Protein AF-A0A7X6U1Q6-F1 (afdb_monomer)

Structure (mmCIF, N/CA/C/O backbone):
data_AF-A0A7X6U1Q6-F1
#
_entry.id   AF-A0A7X6U1Q6-F1
#
loop_
_atom_site.group_PDB
_atom_site.id
_atom_site.type_symbol
_atom_site.label_atom_id
_atom_site.label_alt_id
_atom_site.label_comp_id
_atom_site.label_asym_id
_atom_site.label_entity_id
_atom_site.label_seq_id
_atom_site.pdbx_PDB_ins_code
_atom_site.Cartn_x
_atom_site.Cartn_y
_atom_site.Cartn_z
_atom_site.occupancy
_atom_site.B_iso_or_equiv
_atom_site.auth_seq_id
_atom_site.auth_comp_id
_atom_site.auth_asym_id
_atom_site.auth_atom_id
_atom_site.pdbx_PDB_model_num
ATOM 1 N N . ARG A 1 1 ? 43.710 29.398 10.709 1.00 44.16 1 ARG A N 1
ATOM 2 C CA . ARG A 1 1 ? 42.974 29.107 9.450 1.00 44.16 1 ARG A CA 1
ATOM 3 C C . ARG A 1 1 ? 41.974 27.977 9.722 1.00 44.16 1 ARG A C 1
ATOM 5 O O . ARG A 1 1 ? 42.412 26.859 9.947 1.00 44.16 1 ARG A O 1
ATOM 12 N N . LYS A 1 2 ? 40.666 28.266 9.809 1.00 40.44 2 LYS A N 1
ATOM 13 C CA . LYS A 1 2 ? 39.609 27.263 10.069 1.00 40.44 2 LYS A CA 1
ATOM 14 C C . LYS A 1 2 ? 39.157 26.637 8.739 1.00 40.44 2 LYS A C 1
ATOM 16 O O . LYS A 1 2 ? 38.836 27.375 7.811 1.00 40.44 2 LYS A O 1
ATOM 21 N N . LYS A 1 3 ? 39.173 25.303 8.636 1.00 41.91 3 LYS A N 1
ATOM 22 C CA . LYS A 1 3 ? 38.716 24.548 7.457 1.00 41.91 3 LYS A CA 1
ATOM 23 C C . LYS A 1 3 ? 37.179 24.578 7.390 1.00 41.91 3 LYS A C 1
ATOM 25 O O . LYS A 1 3 ? 36.529 24.146 8.338 1.00 41.91 3 LYS A O 1
ATOM 30 N N . LYS A 1 4 ? 36.609 25.101 6.297 1.00 39.69 4 LYS A N 1
ATOM 31 C CA . LYS A 1 4 ? 35.176 24.979 5.964 1.00 39.69 4 LYS A CA 1
ATOM 32 C C . LYS A 1 4 ? 34.891 23.522 5.575 1.00 39.69 4 LYS A C 1
ATOM 34 O O . LYS A 1 4 ? 35.569 22.999 4.695 1.00 39.69 4 LYS A O 1
ATOM 39 N N . LYS A 1 5 ? 33.922 22.878 6.236 1.00 46.56 5 LYS A N 1
ATOM 40 C CA . LYS A 1 5 ? 33.347 21.599 5.786 1.00 46.56 5 LYS A CA 1
ATOM 41 C C . LYS A 1 5 ? 32.513 21.846 4.515 1.00 46.56 5 LYS A C 1
ATOM 43 O O . LYS A 1 5 ? 31.906 22.917 4.425 1.00 46.56 5 LYS A O 1
ATOM 48 N N . PRO A 1 6 ? 32.506 20.923 3.541 1.00 48.81 6 PRO A N 1
ATOM 49 C CA . PRO A 1 6 ? 31.686 21.063 2.348 1.00 48.81 6 PRO A CA 1
ATOM 50 C C . PRO A 1 6 ? 30.206 20.946 2.723 1.00 48.81 6 PRO A C 1
ATOM 52 O O . PRO A 1 6 ? 29.824 20.139 3.566 1.00 48.81 6 PRO A O 1
ATOM 55 N N . ASN A 1 7 ? 29.408 21.823 2.125 1.00 42.31 7 ASN A N 1
ATOM 56 C CA . ASN A 1 7 ? 27.964 21.905 2.268 1.00 42.31 7 ASN A CA 1
ATOM 57 C C . ASN A 1 7 ? 27.354 20.673 1.576 1.00 42.31 7 ASN A C 1
ATOM 59 O O . ASN A 1 7 ? 27.269 20.654 0.349 1.00 42.31 7 ASN A O 1
ATOM 63 N N . GLU A 1 8 ? 27.005 19.627 2.328 1.00 43.75 8 GLU A N 1
ATOM 64 C CA . GLU A 1 8 ? 26.162 18.556 1.791 1.00 43.75 8 GLU A CA 1
ATOM 65 C C . GLU A 1 8 ? 24.799 19.166 1.441 1.00 43.75 8 GLU A C 1
ATOM 67 O O . GLU A 1 8 ? 24.190 19.818 2.296 1.00 43.75 8 GLU A O 1
ATOM 72 N N . PRO A 1 9 ? 24.309 19.013 0.198 1.00 42.72 9 PRO A N 1
ATOM 73 C CA . PRO A 1 9 ? 22.946 19.399 -0.109 1.00 42.72 9 PRO A CA 1
ATOM 74 C C . PRO A 1 9 ? 22.035 18.562 0.786 1.00 42.72 9 PRO A C 1
ATOM 76 O O . PRO A 1 9 ? 22.085 17.332 0.750 1.00 42.72 9 PRO A O 1
ATOM 79 N N . ILE A 1 10 ? 21.226 19.234 1.607 1.00 43.62 10 ILE A N 1
ATOM 80 C CA . ILE A 1 10 ? 20.143 18.608 2.364 1.00 43.62 10 ILE A CA 1
ATOM 81 C C . ILE A 1 10 ? 19.273 17.910 1.317 1.00 43.62 10 ILE A C 1
ATOM 83 O O . ILE A 1 10 ? 18.525 18.572 0.597 1.00 43.62 10 ILE A O 1
ATOM 87 N N . ARG A 1 11 ? 19.434 16.590 1.158 1.00 45.69 11 ARG A N 1
ATOM 88 C CA . ARG A 1 11 ? 18.583 15.793 0.276 1.00 45.69 11 ARG A CA 1
ATOM 89 C C . ARG A 1 11 ? 17.181 15.933 0.848 1.00 45.69 11 ARG A C 1
ATOM 91 O O . ARG A 1 11 ? 16.903 15.402 1.920 1.00 45.69 11 ARG A O 1
ATOM 98 N N . GLN A 1 12 ? 16.332 16.719 0.190 1.00 41.78 12 GLN A N 1
ATOM 99 C CA . GLN A 1 12 ? 14.925 16.766 0.558 1.00 41.78 12 GLN A CA 1
ATOM 100 C C . GLN A 1 12 ? 14.397 15.327 0.496 1.00 41.78 12 GLN A C 1
ATOM 102 O O . GLN A 1 12 ? 14.713 14.621 -0.469 1.00 41.78 12 GLN A O 1
ATOM 107 N N . PRO A 1 13 ? 13.670 14.856 1.523 1.00 53.66 13 PRO A N 1
ATOM 108 C CA . PRO A 1 13 ? 13.135 13.506 1.509 1.00 53.66 13 PRO A CA 1
ATOM 109 C C . PRO A 1 13 ? 12.247 13.354 0.273 1.00 53.66 13 PRO A C 1
ATOM 111 O O . PRO A 1 13 ? 11.334 14.152 0.057 1.00 53.66 13 PRO A O 1
ATOM 114 N N . MET A 1 14 ? 12.552 12.367 -0.573 1.00 61.25 14 MET A N 1
ATOM 115 C CA . MET A 1 14 ? 11.712 12.090 -1.734 1.00 61.25 14 MET A CA 1
ATOM 116 C C . MET A 1 14 ? 10.305 11.700 -1.264 1.00 61.25 14 MET A C 1
ATOM 118 O O . MET A 1 14 ? 10.183 11.017 -0.245 1.00 61.25 14 MET A O 1
ATOM 122 N N . PRO A 1 15 ? 9.249 12.054 -2.014 1.00 85.19 15 PRO A N 1
ATOM 123 C CA . PRO A 1 15 ? 7.911 11.545 -1.746 1.00 85.19 15 PRO A CA 1
ATOM 124 C C . PRO A 1 15 ? 7.905 10.010 -1.708 1.00 85.19 15 PRO A C 1
ATOM 126 O O . PRO A 1 15 ? 8.520 9.372 -2.565 1.00 85.19 15 PRO A O 1
ATOM 129 N N . LEU A 1 16 ? 7.181 9.416 -0.756 1.00 89.25 16 LEU A N 1
ATOM 130 C CA . LEU A 1 16 ? 7.155 7.963 -0.535 1.00 89.25 16 LEU A CA 1
ATOM 131 C C . LEU A 1 16 ? 6.806 7.173 -1.806 1.00 89.25 16 LEU A C 1
ATOM 133 O O . LEU A 1 16 ? 7.479 6.199 -2.129 1.00 89.25 16 LEU A O 1
ATOM 137 N N . ALA A 1 17 ? 5.823 7.637 -2.583 1.00 90.81 17 ALA A N 1
ATOM 138 C CA . ALA A 1 17 ? 5.457 7.019 -3.858 1.00 90.81 17 ALA A CA 1
ATOM 139 C C . ALA A 1 17 ? 6.648 6.943 -4.832 1.00 90.81 17 ALA A C 1
ATOM 141 O O . ALA A 1 17 ? 6.862 5.923 -5.484 1.00 90.81 17 ALA A O 1
ATOM 142 N N . ARG A 1 18 ? 7.479 7.995 -4.890 1.00 89.19 18 ARG A N 1
ATOM 143 C CA . ARG A 1 18 ? 8.696 8.002 -5.711 1.00 89.19 18 ARG A CA 1
ATOM 144 C C . ARG A 1 18 ? 9.731 7.018 -5.176 1.00 89.19 18 ARG A C 1
ATOM 146 O O . ARG A 1 18 ? 10.354 6.334 -5.977 1.00 89.19 18 ARG A O 1
ATOM 153 N N . GLN A 1 19 ? 9.892 6.919 -3.856 1.00 89.19 19 GLN A N 1
ATOM 154 C CA . GLN A 1 19 ? 10.797 5.940 -3.243 1.00 89.19 19 GLN A CA 1
ATOM 155 C C . GLN A 1 19 ? 10.380 4.505 -3.582 1.00 89.19 19 GLN A C 1
ATOM 157 O O . GLN A 1 19 ? 11.225 3.715 -3.992 1.00 89.19 19 GLN A O 1
ATOM 162 N N . LEU A 1 20 ? 9.084 4.194 -3.488 1.00 93.12 20 LEU A N 1
ATOM 163 C CA . LEU A 1 20 ? 8.539 2.888 -3.858 1.00 93.12 20 LEU A CA 1
ATOM 164 C C . LEU A 1 20 ? 8.751 2.576 -5.341 1.00 93.12 20 LEU A C 1
ATOM 166 O O . LEU A 1 20 ? 9.236 1.502 -5.679 1.00 93.12 20 LEU A O 1
ATOM 170 N N . LEU A 1 21 ? 8.454 3.523 -6.232 1.00 92.12 21 LEU A N 1
ATOM 171 C CA . LEU A 1 21 ? 8.697 3.358 -7.667 1.00 92.12 21 LEU A CA 1
ATOM 172 C C . LEU A 1 21 ? 10.179 3.120 -7.974 1.00 92.12 21 LEU A C 1
ATOM 174 O O . LEU A 1 21 ? 10.511 2.241 -8.766 1.00 92.12 21 LEU A O 1
ATOM 178 N N . SER A 1 22 ? 11.076 3.870 -7.331 1.00 89.44 22 SER A N 1
ATOM 179 C CA . SER A 1 22 ? 12.518 3.656 -7.448 1.00 89.44 22 SER A CA 1
ATOM 180 C C . SER A 1 22 ? 12.922 2.276 -6.934 1.00 89.44 22 SER A C 1
ATOM 182 O O . SER A 1 22 ? 13.689 1.594 -7.607 1.00 89.44 22 SER A O 1
ATOM 184 N N . LEU A 1 23 ? 12.396 1.832 -5.791 1.00 90.44 23 LEU A N 1
ATOM 185 C CA . LEU A 1 23 ? 12.665 0.500 -5.249 1.00 90.44 23 LEU A CA 1
ATOM 186 C C . LEU A 1 23 ? 12.251 -0.590 -6.247 1.00 90.44 23 LEU A C 1
ATOM 188 O O . LEU A 1 23 ? 13.066 -1.441 -6.594 1.00 90.44 23 LEU A O 1
ATOM 192 N N . LEU A 1 24 ? 11.023 -0.530 -6.763 1.00 91.06 24 LEU A N 1
ATOM 193 C CA . LEU A 1 24 ? 10.493 -1.532 -7.690 1.00 91.06 24 LEU A CA 1
ATOM 194 C C . LEU A 1 24 ? 11.218 -1.533 -9.043 1.00 91.06 24 LEU A C 1
ATOM 196 O O . LEU A 1 24 ? 11.459 -2.597 -9.610 1.00 91.06 24 LEU A O 1
ATOM 200 N N . ALA A 1 25 ? 11.604 -0.360 -9.551 1.00 88.94 25 ALA A N 1
ATOM 201 C CA . ALA A 1 25 ? 12.358 -0.244 -10.798 1.00 88.94 25 ALA A CA 1
ATOM 202 C C . ALA A 1 25 ? 13.770 -0.851 -10.696 1.00 88.94 25 ALA A C 1
ATOM 204 O O . ALA A 1 25 ? 14.270 -1.400 -11.679 1.00 88.94 25 ALA A O 1
ATOM 205 N N . ASN A 1 26 ? 14.402 -0.755 -9.520 1.00 86.62 26 ASN A N 1
ATOM 206 C CA . ASN A 1 26 ? 15.753 -1.264 -9.260 1.00 86.62 26 ASN A CA 1
ATOM 207 C C . ASN A 1 26 ? 15.783 -2.718 -8.775 1.00 86.62 26 ASN A C 1
ATOM 209 O O . ASN A 1 26 ? 16.791 -3.401 -8.950 1.00 86.62 26 ASN A O 1
ATOM 213 N N . HIS A 1 27 ? 14.691 -3.200 -8.179 1.00 87.75 27 HIS A N 1
ATOM 214 C CA . HIS A 1 27 ? 14.612 -4.529 -7.575 1.00 87.75 27 HIS A CA 1
ATOM 215 C C . HIS A 1 27 ? 13.368 -5.288 -8.060 1.00 87.75 27 HIS A C 1
ATOM 217 O O . HIS A 1 27 ? 12.403 -5.459 -7.312 1.00 87.75 27 HIS A O 1
ATOM 223 N N . PRO A 1 28 ? 13.382 -5.788 -9.305 1.00 86.94 28 PRO A N 1
ATOM 224 C CA . PRO A 1 28 ? 12.227 -6.442 -9.916 1.00 86.94 28 PRO A CA 1
ATOM 225 C C . PRO A 1 28 ? 11.742 -7.700 -9.198 1.00 86.94 28 PRO A C 1
ATOM 227 O O . PRO A 1 28 ? 10.564 -8.031 -9.266 1.00 86.94 28 PRO A O 1
ATOM 230 N N . GLN A 1 29 ? 12.620 -8.379 -8.463 1.00 88.19 29 GLN A N 1
ATOM 231 C CA . GLN A 1 29 ? 12.259 -9.509 -7.609 1.00 88.19 29 GLN A CA 1
ATOM 232 C C . GLN A 1 29 ? 11.212 -9.143 -6.546 1.00 88.19 29 GLN A C 1
ATOM 234 O O . GLN A 1 29 ? 10.455 -10.006 -6.114 1.00 88.19 29 GLN A O 1
ATOM 239 N N . VAL A 1 30 ? 11.131 -7.867 -6.143 1.00 91.62 30 VAL A N 1
ATOM 240 C CA . VAL A 1 30 ? 10.090 -7.394 -5.223 1.00 91.62 30 VAL A CA 1
ATOM 241 C C . VAL A 1 30 ? 8.724 -7.476 -5.900 1.00 91.62 30 VAL A C 1
ATOM 243 O O . VAL A 1 30 ? 7.787 -7.966 -5.276 1.00 91.62 30 VAL A O 1
ATOM 246 N N . LEU A 1 31 ? 8.620 -7.083 -7.179 1.00 89.69 31 LEU A N 1
ATOM 247 C CA . LEU A 1 31 ? 7.368 -7.141 -7.947 1.00 89.69 31 LEU A CA 1
ATOM 248 C C . LEU A 1 31 ? 6.790 -8.557 -7.967 1.00 89.69 31 LEU A C 1
ATOM 250 O O . LEU A 1 31 ? 5.596 -8.725 -7.754 1.00 89.69 31 LEU A O 1
ATOM 254 N N . GLU A 1 32 ? 7.633 -9.577 -8.145 1.00 87.00 32 GLU A N 1
ATOM 255 C CA . GLU A 1 32 ? 7.213 -10.988 -8.204 1.00 87.00 32 GLU A CA 1
ATOM 256 C C . GLU A 1 32 ? 6.531 -11.485 -6.920 1.00 87.00 32 GLU A C 1
ATOM 258 O O . GLU A 1 32 ? 5.838 -12.501 -6.936 1.00 87.00 32 GLU A O 1
ATOM 263 N N . ARG A 1 33 ? 6.723 -10.779 -5.802 1.00 89.44 33 ARG A N 1
ATOM 264 C CA . ARG A 1 33 ? 6.210 -11.158 -4.482 1.00 89.44 33 ARG A CA 1
ATOM 265 C C . ARG A 1 33 ? 5.063 -10.274 -4.009 1.00 89.44 33 ARG A C 1
ATOM 267 O O . ARG A 1 33 ? 4.524 -10.522 -2.928 1.00 89.44 33 ARG A O 1
ATOM 274 N N . ILE A 1 34 ? 4.689 -9.257 -4.788 1.00 93.25 34 ILE A N 1
ATOM 275 C CA . ILE A 1 34 ? 3.568 -8.383 -4.447 1.00 93.25 34 ILE A CA 1
ATOM 276 C C . ILE A 1 34 ? 2.269 -9.174 -4.570 1.00 93.25 34 ILE A C 1
ATOM 278 O O . ILE A 1 34 ? 1.927 -9.687 -5.632 1.00 93.25 34 ILE A O 1
ATOM 282 N N . GLY A 1 35 ? 1.537 -9.252 -3.461 1.00 93.25 35 GLY A N 1
ATOM 283 C CA . GLY A 1 35 ? 0.223 -9.885 -3.400 1.00 93.25 35 GLY A CA 1
ATOM 284 C C . GLY A 1 35 ? -0.926 -8.878 -3.410 1.00 93.25 35 GLY A C 1
ATOM 285 O O . GLY A 1 35 ? -0.746 -7.696 -3.109 1.00 93.25 35 GLY A O 1
ATOM 286 N N . GLU A 1 36 ? -2.138 -9.379 -3.650 1.00 93.88 36 GLU A N 1
ATOM 287 C CA . GLU A 1 36 ? -3.378 -8.584 -3.703 1.00 93.88 36 GLU A CA 1
ATOM 288 C C . GLU A 1 36 ? -3.585 -7.683 -2.483 1.00 93.88 36 GLU A C 1
ATOM 290 O O . GLU A 1 36 ? -3.956 -6.521 -2.617 1.00 93.88 36 GLU A O 1
ATOM 295 N N . ARG A 1 37 ? -3.269 -8.179 -1.283 1.00 94.69 37 ARG A N 1
ATOM 296 C CA . ARG A 1 37 ? -3.408 -7.392 -0.053 1.00 94.69 37 ARG A CA 1
ATOM 297 C C . ARG A 1 37 ? -2.542 -6.131 -0.058 1.00 94.69 37 ARG A C 1
ATOM 299 O O . ARG A 1 37 ? -2.970 -5.089 0.422 1.00 94.69 37 ARG A O 1
ATOM 306 N N . GLN A 1 38 ? -1.315 -6.226 -0.566 1.00 96.38 38 GLN A N 1
ATOM 307 C CA . GLN A 1 38 ? -0.410 -5.076 -0.619 1.00 96.38 38 GLN A CA 1
ATOM 308 C C . GLN A 1 38 ? -0.910 -4.053 -1.644 1.00 96.38 38 GLN A C 1
ATOM 310 O O . GLN A 1 38 ? -0.879 -2.855 -1.379 1.00 96.38 3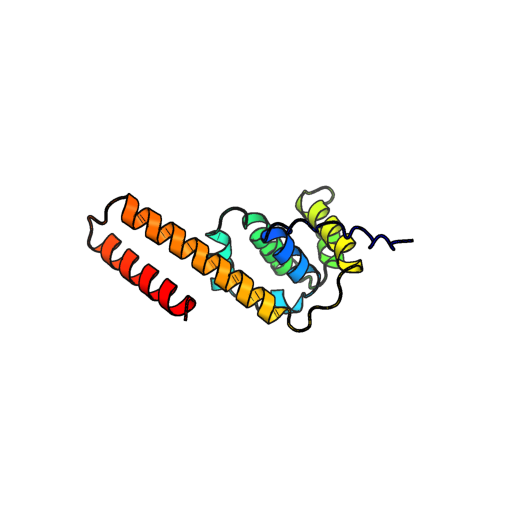8 GLN A O 1
ATOM 315 N N . LEU A 1 39 ? -1.450 -4.524 -2.774 1.00 96.06 39 LEU A N 1
ATOM 316 C CA . LEU A 1 39 ? -2.110 -3.665 -3.758 1.00 96.06 39 LEU A CA 1
ATOM 317 C C . LEU A 1 39 ? -3.346 -2.970 -3.183 1.00 96.06 39 LEU A C 1
ATOM 319 O O . LEU A 1 39 ? -3.548 -1.788 -3.436 1.00 96.06 39 LEU A O 1
ATOM 323 N N . GLU A 1 40 ? -4.157 -3.670 -2.393 1.00 96.31 40 GLU A N 1
ATOM 324 C CA . GLU A 1 40 ? -5.317 -3.082 -1.723 1.00 96.31 40 GLU A CA 1
ATOM 325 C C . GLU A 1 40 ? -4.912 -1.975 -0.739 1.00 96.31 40 GLU A C 1
ATOM 327 O O . GLU A 1 40 ? -5.492 -0.891 -0.777 1.00 96.31 40 GLU A O 1
ATOM 332 N N . ILE A 1 41 ? -3.872 -2.204 0.071 1.00 97.50 41 ILE A N 1
ATOM 333 C CA . ILE A 1 41 ? -3.316 -1.189 0.982 1.00 97.50 41 ILE A CA 1
ATOM 334 C C . ILE A 1 41 ? -2.884 0.062 0.205 1.00 97.50 41 ILE A C 1
ATOM 336 O O . ILE A 1 41 ? -3.207 1.180 0.605 1.00 97.50 41 ILE A O 1
ATOM 340 N N . LEU A 1 42 ? -2.192 -0.112 -0.925 1.00 97.06 42 LEU A N 1
ATOM 341 C CA . LEU A 1 42 ? -1.769 1.007 -1.768 1.00 97.06 42 LEU A CA 1
ATOM 342 C C . LEU A 1 42 ? -2.965 1.758 -2.364 1.00 97.06 42 LEU A C 1
ATOM 344 O O . LEU A 1 42 ? -2.992 2.979 -2.294 1.00 97.06 42 LEU A O 1
ATOM 348 N N . ARG A 1 43 ? -3.978 1.057 -2.889 1.00 96.19 43 ARG A N 1
ATOM 349 C CA . ARG A 1 43 ? -5.185 1.682 -3.473 1.00 96.19 43 ARG A CA 1
ATOM 350 C C . ARG A 1 43 ? -5.973 2.531 -2.473 1.00 96.19 43 ARG A C 1
ATOM 352 O O . ARG A 1 43 ? -6.669 3.453 -2.880 1.00 96.19 43 ARG A O 1
ATOM 359 N N . GLN A 1 44 ? -5.901 2.208 -1.184 1.00 94.94 44 GLN A N 1
ATOM 360 C CA . GLN A 1 44 ? -6.574 2.968 -0.127 1.00 94.94 44 GLN A CA 1
ATOM 361 C C . GLN A 1 44 ? -5.813 4.241 0.274 1.00 94.94 44 GLN A C 1
ATOM 363 O O . GLN A 1 44 ? -6.405 5.129 0.887 1.00 94.94 44 GLN A O 1
ATOM 368 N N . HIS A 1 45 ? -4.521 4.343 -0.055 1.00 94.94 45 HIS A N 1
ATOM 369 C CA . HIS A 1 45 ? -3.682 5.454 0.379 1.00 94.94 45 HIS A CA 1
ATOM 370 C C . HIS A 1 45 ? -3.661 6.599 -0.652 1.00 94.94 45 HIS A C 1
ATOM 372 O O . HIS A 1 45 ? -3.408 6.361 -1.838 1.00 94.94 45 HIS A O 1
ATOM 378 N N . PRO A 1 46 ? -3.810 7.869 -0.226 1.00 89.75 46 PRO A N 1
ATOM 379 C CA . PRO A 1 46 ? -3.690 9.022 -1.118 1.00 89.75 46 PRO A CA 1
ATOM 380 C C . PRO A 1 46 ? -2.362 9.053 -1.893 1.00 89.75 46 PRO A C 1
ATOM 382 O O . PRO A 1 46 ? -1.297 8.804 -1.333 1.00 89.75 46 PRO A O 1
ATOM 385 N N . HIS A 1 47 ? -2.385 9.429 -3.171 1.00 88.25 47 HIS A N 1
ATOM 386 C CA . HIS A 1 47 ? -1.178 9.587 -4.004 1.00 88.25 47 HIS A CA 1
ATOM 387 C C . HIS A 1 47 ? -0.404 8.293 -4.334 1.00 88.25 47 HIS A C 1
ATOM 389 O O . HIS A 1 47 ? 0.712 8.377 -4.852 1.00 88.25 47 HIS A O 1
ATOM 395 N N . MET A 1 48 ? -0.967 7.108 -4.074 1.00 94.62 48 MET A N 1
ATOM 396 C CA . MET A 1 48 ? -0.354 5.823 -4.449 1.00 94.62 48 MET A CA 1
ATOM 397 C C . MET A 1 48 ? -0.859 5.263 -5.783 1.00 94.62 48 MET A C 1
ATOM 399 O O . MET A 1 48 ? -0.340 4.245 -6.241 1.00 94.62 48 MET A O 1
ATOM 403 N N . ASP A 1 49 ? -1.794 5.947 -6.451 1.00 91.44 49 ASP A N 1
ATOM 404 C CA . ASP A 1 49 ? -2.377 5.521 -7.732 1.00 91.44 49 ASP A CA 1
ATOM 405 C C . ASP A 1 49 ? -1.305 5.186 -8.773 1.00 91.44 49 ASP A C 1
ATOM 407 O O . ASP A 1 49 ? -1.351 4.136 -9.405 1.00 91.44 49 ASP A O 1
ATOM 411 N N . ILE A 1 50 ? -0.273 6.029 -8.873 1.00 90.81 50 ILE A N 1
ATOM 412 C CA . ILE A 1 50 ? 0.828 5.844 -9.822 1.00 90.81 50 ILE A CA 1
ATOM 413 C C . ILE A 1 50 ? 1.695 4.613 -9.509 1.00 90.81 50 ILE A C 1
ATOM 415 O O . ILE A 1 50 ? 2.254 3.994 -10.412 1.00 90.81 50 ILE A O 1
ATOM 419 N N . VAL A 1 51 ? 1.811 4.234 -8.232 1.00 94.12 51 VAL A N 1
ATOM 420 C CA . VAL A 1 51 ? 2.534 3.022 -7.813 1.00 94.12 51 VAL A CA 1
ATOM 421 C C . VAL A 1 51 ? 1.725 1.789 -8.205 1.00 94.12 51 VAL A C 1
ATOM 423 O O . VAL A 1 51 ? 2.276 0.835 -8.748 1.00 94.12 51 VAL A O 1
ATOM 426 N N . VAL A 1 52 ? 0.409 1.828 -7.979 1.00 94.50 52 VAL A N 1
ATOM 427 C CA . VAL A 1 52 ? -0.514 0.754 -8.371 1.00 94.50 52 VAL A CA 1
ATOM 428 C C . VAL A 1 52 ? -0.547 0.594 -9.891 1.00 94.50 52 VAL A C 1
ATOM 430 O O . VAL A 1 52 ? -0.454 -0.531 -10.379 1.00 94.50 52 VAL A O 1
ATOM 433 N N . GLU A 1 53 ? -0.624 1.698 -10.637 1.00 91.88 53 GLU A N 1
ATOM 434 C CA . GLU A 1 53 ? -0.581 1.715 -12.103 1.00 91.88 53 GLU A CA 1
ATOM 435 C C . GLU A 1 53 ? 0.720 1.099 -12.625 1.00 91.88 53 GLU A C 1
ATOM 437 O O . GLU A 1 53 ? 0.686 0.219 -13.485 1.00 91.88 53 GLU A O 1
ATOM 442 N N . PHE A 1 54 ? 1.865 1.489 -12.055 1.00 92.56 54 PHE A N 1
ATOM 443 C CA . PHE A 1 54 ? 3.160 0.910 -12.402 1.00 92.56 54 PHE A CA 1
ATOM 444 C C . PHE A 1 54 ? 3.198 -0.609 -12.172 1.00 92.56 54 PHE A C 1
ATOM 446 O O . PHE A 1 54 ? 3.637 -1.345 -13.056 1.00 92.56 54 PHE A O 1
ATOM 453 N N . ILE A 1 55 ? 2.728 -1.096 -11.016 1.00 93.25 55 ILE A N 1
ATOM 454 C CA . ILE A 1 55 ? 2.727 -2.536 -10.708 1.00 93.25 55 ILE A CA 1
ATOM 455 C C . ILE A 1 55 ? 1.806 -3.290 -11.671 1.00 93.25 55 ILE A C 1
ATOM 457 O O . ILE A 1 55 ? 2.201 -4.316 -12.225 1.00 93.25 55 ILE A O 1
ATOM 461 N N . ALA A 1 56 ? 0.601 -2.767 -11.915 1.00 92.25 56 ALA A N 1
ATOM 462 C CA . ALA A 1 56 ? -0.349 -3.360 -12.850 1.00 92.25 56 ALA A CA 1
ATOM 463 C C . ALA A 1 56 ? 0.230 -3.434 -14.271 1.00 92.25 56 ALA A C 1
ATOM 465 O O . ALA A 1 56 ? 0.131 -4.471 -14.928 1.00 92.25 56 ALA A O 1
ATOM 466 N N . PHE A 1 57 ? 0.890 -2.365 -14.721 1.00 92.25 57 PHE A N 1
ATOM 467 C CA . PHE A 1 57 ? 1.574 -2.330 -16.008 1.00 92.25 57 PHE A CA 1
ATOM 468 C C . PHE A 1 57 ? 2.706 -3.363 -16.079 1.00 92.25 57 PHE A C 1
ATOM 470 O O . PHE A 1 57 ? 2.807 -4.098 -17.065 1.00 92.25 57 PHE A O 1
ATOM 477 N N . ALA A 1 58 ? 3.528 -3.471 -15.032 1.00 91.31 58 ALA A N 1
ATOM 478 C CA . ALA A 1 58 ? 4.614 -4.443 -14.983 1.00 91.31 58 ALA A CA 1
ATOM 479 C C . ALA A 1 58 ? 4.106 -5.892 -15.042 1.00 91.31 58 ALA A C 1
ATOM 481 O O . ALA A 1 58 ? 4.650 -6.708 -15.789 1.00 91.31 58 ALA A O 1
ATOM 482 N N . PHE A 1 59 ? 3.022 -6.199 -14.326 1.00 90.69 59 PHE A N 1
ATOM 483 C CA . PHE A 1 59 ? 2.382 -7.513 -14.361 1.00 90.69 59 PHE A CA 1
ATOM 484 C C . PHE A 1 59 ? 1.766 -7.840 -15.717 1.00 90.69 59 PHE A C 1
ATOM 486 O O . PHE A 1 59 ? 2.007 -8.926 -16.240 1.00 90.69 59 PHE A O 1
ATOM 493 N N . ALA A 1 60 ? 1.029 -6.902 -16.317 1.00 90.44 60 ALA A N 1
ATOM 494 C CA . ALA A 1 60 ? 0.388 -7.108 -17.614 1.00 90.44 60 ALA A CA 1
ATOM 495 C C . ALA A 1 60 ? 1.398 -7.408 -18.731 1.00 90.44 60 ALA A C 1
ATOM 497 O O . ALA A 1 60 ? 1.105 -8.172 -19.648 1.00 90.44 60 ALA A O 1
ATOM 498 N N . ASN A 1 61 ? 2.596 -6.829 -18.642 1.00 87.00 61 ASN A N 1
ATOM 499 C CA . ASN A 1 61 ? 3.619 -6.966 -19.671 1.00 87.00 61 ASN A CA 1
ATOM 500 C C . ASN A 1 61 ? 4.676 -8.042 -19.371 1.00 87.00 61 ASN A C 1
ATOM 502 O O . ASN A 1 61 ? 5.562 -8.275 -20.198 1.00 87.00 61 ASN A O 1
ATOM 506 N N . GLY A 1 62 ? 4.631 -8.671 -18.190 1.00 81.06 62 GLY A N 1
ATOM 507 C CA . GLY A 1 62 ? 5.599 -9.686 -17.754 1.00 81.06 62 GLY A CA 1
ATOM 508 C C . GLY A 1 62 ? 7.054 -9.198 -17.691 1.00 81.06 62 GLY A C 1
ATOM 509 O O . GLY A 1 62 ? 7.976 -10.005 -17.545 1.00 81.06 62 GLY A O 1
ATOM 510 N N . ALA A 1 63 ? 7.279 -7.891 -17.829 1.00 73.94 63 ALA A N 1
ATOM 511 C CA . ALA A 1 63 ? 8.598 -7.296 -17.909 1.00 73.94 63 ALA A CA 1
ATOM 512 C C . ALA A 1 63 ? 9.164 -7.070 -16.510 1.00 73.94 63 ALA A C 1
ATOM 514 O O . ALA A 1 63 ? 8.620 -6.334 -15.690 1.00 73.94 63 ALA A O 1
ATOM 515 N N . ARG A 1 64 ? 10.316 -7.694 -16.270 1.00 72.31 64 ARG A N 1
ATOM 516 C CA . ARG A 1 64 ? 11.033 -7.658 -14.993 1.00 72.31 64 ARG A CA 1
ATOM 517 C C . ARG A 1 64 ? 12.148 -6.624 -14.985 1.00 72.31 64 ARG A C 1
ATOM 519 O O . ARG A 1 64 ? 12.982 -6.658 -14.108 1.00 72.31 64 ARG A O 1
ATOM 526 N N . HIS A 1 65 ? 12.245 -5.737 -15.968 1.00 84.19 65 HIS A N 1
ATOM 527 C CA . HIS A 1 65 ? 13.305 -4.729 -15.991 1.00 84.19 65 HIS A CA 1
ATOM 528 C C . HIS A 1 65 ? 12.764 -3.404 -16.496 1.00 84.19 65 HIS A C 1
ATOM 530 O O . HIS A 1 65 ? 11.980 -3.365 -17.446 1.00 84.19 65 HIS A O 1
ATOM 536 N N . ILE A 1 66 ? 13.245 -2.311 -15.899 1.00 86.88 66 ILE A N 1
ATOM 537 C CA . ILE A 1 66 ? 12.801 -0.957 -16.235 1.00 86.88 66 ILE A CA 1
ATOM 538 C C . ILE A 1 66 ? 12.983 -0.640 -17.726 1.00 86.88 66 ILE A C 1
ATOM 540 O O . ILE A 1 66 ? 12.098 -0.058 -18.340 1.00 86.88 66 ILE A O 1
ATOM 544 N N . GLY A 1 67 ? 14.075 -1.105 -18.345 1.00 87.38 67 GLY A N 1
ATOM 545 C CA . GLY A 1 67 ? 14.317 -0.924 -19.780 1.00 87.38 67 GLY A CA 1
ATOM 546 C C . GLY A 1 67 ? 13.257 -1.588 -20.666 1.00 87.38 67 GLY A C 1
ATOM 547 O O . GLY A 1 67 ? 12.838 -1.001 -21.660 1.00 87.38 67 GLY A O 1
ATOM 548 N N . SER A 1 68 ? 12.782 -2.777 -20.289 1.00 89.31 68 SER A N 1
ATOM 549 C CA . SER A 1 68 ? 11.731 -3.494 -21.023 1.00 89.31 68 SER A CA 1
ATOM 550 C C . SER A 1 68 ? 10.373 -2.811 -20.853 1.00 89.31 68 SER A C 1
ATOM 552 O O . SER A 1 68 ? 9.659 -2.625 -21.835 1.00 89.31 68 SER A O 1
ATOM 554 N N . LEU A 1 69 ? 10.070 -2.339 -19.639 1.00 90.56 69 LEU A N 1
ATOM 555 C CA . LEU A 1 69 ? 8.865 -1.553 -19.362 1.00 90.56 69 LEU A CA 1
ATOM 556 C C . LEU A 1 69 ? 8.837 -0.250 -20.175 1.00 90.56 69 LEU A C 1
ATOM 558 O O . LEU A 1 69 ? 7.796 0.104 -20.718 1.00 90.56 69 LEU A O 1
ATOM 562 N N . ILE A 1 70 ? 9.976 0.440 -20.322 1.00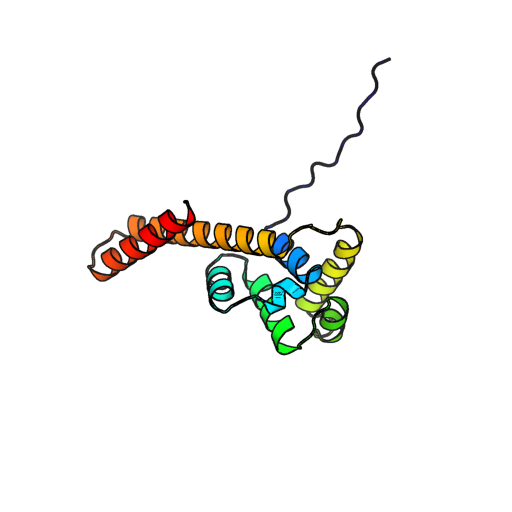 91.56 70 ILE A N 1
ATOM 563 C CA . ILE A 1 70 ? 10.082 1.656 -21.151 1.00 91.56 70 ILE A CA 1
ATOM 564 C C . ILE A 1 70 ? 9.729 1.370 -22.618 1.00 91.56 70 ILE A C 1
ATOM 566 O O . ILE A 1 70 ? 9.055 2.185 -23.248 1.00 91.56 70 ILE A O 1
ATOM 570 N N . GLN A 1 71 ? 10.185 0.236 -23.162 1.00 91.00 71 GLN A N 1
ATOM 571 C CA . GLN A 1 71 ? 9.935 -0.143 -24.559 1.00 91.00 71 GLN A CA 1
ATOM 572 C C . GLN A 1 71 ? 8.476 -0.534 -24.820 1.00 91.00 71 GLN A C 1
ATOM 574 O O . GLN A 1 71 ? 7.984 -0.336 -25.926 1.00 91.00 71 GLN A O 1
ATOM 579 N N . GLN A 1 72 ? 7.801 -1.099 -23.819 1.00 91.88 72 GLN A N 1
ATOM 580 C CA . GLN A 1 72 ? 6.408 -1.541 -23.921 1.00 91.88 72 GLN A CA 1
ATOM 581 C C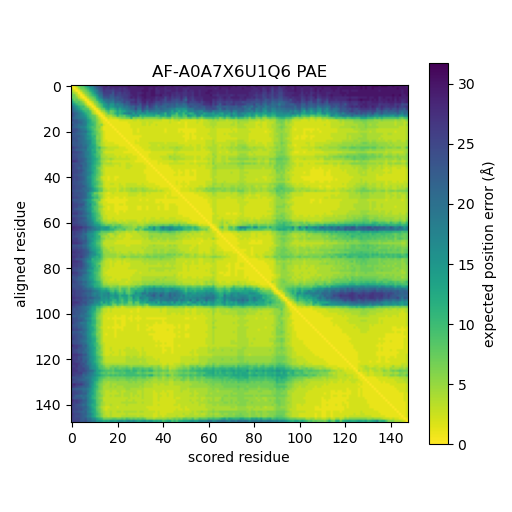 . GLN A 1 72 ? 5.405 -0.423 -23.617 1.00 91.88 72 GLN A C 1
ATOM 583 O O . GLN A 1 72 ? 4.248 -0.509 -24.021 1.00 91.88 72 GLN A O 1
ATOM 588 N N . ALA A 1 73 ? 5.826 0.614 -22.890 1.00 91.12 73 ALA A N 1
ATOM 589 C CA . ALA A 1 73 ? 4.967 1.740 -22.565 1.00 91.12 73 ALA A CA 1
ATOM 590 C C . ALA A 1 73 ? 4.636 2.557 -23.820 1.00 91.12 73 ALA A C 1
ATOM 592 O O . ALA A 1 73 ? 5.485 2.762 -24.692 1.00 91.12 73 ALA A O 1
ATOM 593 N N . GLU A 1 74 ? 3.405 3.067 -23.885 1.00 91.94 74 GLU A N 1
ATOM 594 C CA . GLU A 1 74 ? 2.954 3.911 -24.988 1.00 91.94 74 GLU A CA 1
ATOM 595 C C . GLU A 1 74 ? 3.867 5.134 -25.146 1.00 91.94 74 GLU A C 1
ATOM 597 O O . GLU A 1 74 ? 4.171 5.842 -24.177 1.00 91.94 74 GLU A O 1
ATOM 602 N N . HIS A 1 75 ? 4.300 5.388 -26.382 1.00 91.31 75 HIS A N 1
ATOM 603 C CA . HIS A 1 75 ? 5.244 6.453 -26.681 1.00 91.31 75 HIS A CA 1
ATOM 604 C C . HIS A 1 75 ? 4.670 7.840 -26.359 1.00 91.31 75 HIS A C 1
ATOM 606 O O . HIS A 1 75 ? 3.644 8.244 -26.898 1.00 91.31 75 HIS A O 1
ATOM 612 N N . GLY A 1 76 ? 5.373 8.599 -25.517 1.00 88.69 76 GLY A N 1
ATOM 613 C CA . GLY A 1 76 ? 4.970 9.932 -25.069 1.00 88.69 76 GLY A CA 1
ATOM 614 C C . GLY A 1 76 ? 4.004 9.942 -23.881 1.00 88.69 76 GLY A C 1
ATOM 615 O O . GLY A 1 76 ? 3.722 11.024 -23.365 1.00 88.69 76 GLY A O 1
ATOM 616 N N . SER A 1 77 ? 3.543 8.778 -23.411 1.00 89.62 77 SER A N 1
ATOM 617 C CA . SER A 1 77 ? 2.635 8.685 -22.262 1.00 89.62 77 SER A CA 1
ATOM 618 C C . SER A 1 77 ? 3.288 9.177 -20.957 1.00 89.62 77 SER A C 1
ATOM 620 O O . SER A 1 77 ? 4.512 9.067 -20.792 1.00 89.62 77 SER A O 1
ATOM 622 N N . PRO A 1 78 ? 2.499 9.678 -19.984 1.00 87.94 78 PRO A N 1
ATOM 623 C CA . PRO A 1 78 ? 3.012 10.051 -18.663 1.00 87.94 78 PRO A CA 1
ATOM 624 C C . PRO A 1 78 ? 3.762 8.906 -17.971 1.00 87.94 78 PRO A C 1
ATOM 626 O O . PRO A 1 78 ? 4.825 9.123 -17.385 1.00 87.94 78 PRO A O 1
ATOM 629 N N . LEU A 1 79 ? 3.256 7.674 -18.103 1.00 87.81 79 LEU A N 1
ATOM 630 C CA . LEU A 1 79 ? 3.899 6.478 -17.568 1.00 87.81 79 LEU A CA 1
ATOM 631 C C . LEU A 1 79 ? 5.268 6.240 -18.218 1.00 87.81 79 LEU A C 1
ATOM 633 O O . LEU A 1 79 ? 6.247 6.028 -17.507 1.00 87.81 79 LEU A O 1
ATOM 637 N N . GLN A 1 80 ? 5.389 6.352 -19.546 1.00 90.12 80 GLN A N 1
ATOM 638 C CA . GLN A 1 80 ? 6.687 6.210 -20.212 1.00 90.12 80 GLN A CA 1
ATOM 639 C C . GLN A 1 80 ? 7.698 7.260 -19.723 1.00 90.12 80 GLN A C 1
ATOM 641 O O . GLN A 1 80 ? 8.850 6.926 -19.439 1.00 90.12 80 GLN A O 1
ATOM 646 N N . GLN A 1 81 ? 7.281 8.520 -19.574 1.00 90.94 81 GLN A N 1
ATOM 647 C CA . GLN A 1 81 ? 8.151 9.584 -19.058 1.00 90.94 81 GLN A CA 1
ATOM 648 C C . GLN A 1 81 ? 8.620 9.296 -17.624 1.00 90.94 81 GLN A C 1
ATOM 650 O O . GLN A 1 81 ? 9.798 9.491 -17.300 1.00 90.94 81 GLN A O 1
ATOM 655 N N . LEU A 1 82 ? 7.725 8.779 -16.777 1.00 89.94 82 LEU A N 1
ATOM 656 C CA . LEU A 1 82 ? 8.047 8.342 -15.422 1.00 89.94 82 LEU A CA 1
ATOM 657 C C . LEU A 1 82 ? 9.075 7.202 -15.424 1.00 89.94 82 LEU A C 1
ATOM 659 O O . LEU A 1 82 ? 10.059 7.279 -14.687 1.00 89.94 82 LEU A O 1
ATOM 663 N N . LEU A 1 83 ? 8.878 6.178 -16.258 1.00 90.00 83 LEU A N 1
ATOM 664 C CA . LEU A 1 83 ? 9.787 5.035 -16.382 1.00 90.00 83 LEU A CA 1
ATOM 665 C C . LEU A 1 83 ? 11.183 5.469 -16.854 1.00 90.00 83 LEU A C 1
ATOM 667 O O . LEU A 1 83 ? 12.186 5.051 -16.280 1.00 90.00 83 LEU A O 1
ATOM 671 N N . ILE A 1 84 ? 11.258 6.366 -17.845 1.00 90.88 84 ILE A N 1
ATOM 672 C CA . ILE A 1 84 ? 12.523 6.953 -18.319 1.00 90.88 84 ILE A CA 1
ATOM 673 C C . ILE A 1 84 ? 13.220 7.723 -17.191 1.00 90.88 84 ILE A C 1
ATOM 675 O O . ILE A 1 84 ? 14.435 7.621 -17.029 1.00 90.88 84 ILE A O 1
ATOM 679 N N . SER A 1 85 ? 12.463 8.495 -16.409 1.00 89.88 85 SER A N 1
ATOM 680 C CA . SER A 1 85 ? 12.986 9.213 -15.245 1.00 89.88 85 SER A CA 1
ATOM 681 C C . SER A 1 85 ? 13.545 8.248 -14.189 1.00 89.88 85 SER A C 1
ATOM 683 O O . SER A 1 85 ? 14.668 8.433 -13.728 1.00 89.88 85 SER A O 1
ATOM 685 N N . LEU A 1 86 ? 12.817 7.175 -13.861 1.00 88.12 86 LEU A N 1
ATOM 686 C CA . LEU A 1 86 ? 13.274 6.141 -12.920 1.00 88.12 86 LEU A CA 1
ATOM 687 C C . LEU A 1 86 ? 14.554 5.441 -13.397 1.00 88.12 86 LEU A C 1
ATOM 689 O O . LEU A 1 86 ? 15.462 5.223 -12.600 1.00 88.12 86 LEU A O 1
ATOM 693 N N . GLY A 1 87 ? 14.644 5.130 -14.694 1.00 85.19 87 GLY A N 1
ATOM 694 C CA . GLY A 1 87 ? 15.820 4.491 -15.289 1.00 85.19 87 GLY A CA 1
ATOM 695 C C . GLY A 1 87 ? 17.071 5.379 -15.329 1.00 85.19 87 GLY A C 1
ATOM 696 O O . GLY A 1 87 ? 18.188 4.871 -15.407 1.00 85.19 87 GLY A O 1
ATOM 697 N N . LYS A 1 88 ? 16.922 6.708 -15.261 1.00 83.44 88 LYS A N 1
ATOM 698 C CA . LYS A 1 88 ? 18.066 7.618 -15.089 1.00 83.44 88 LYS A CA 1
ATOM 699 C C . LYS A 1 88 ? 18.573 7.583 -13.648 1.00 83.44 88 LYS A C 1
ATOM 701 O O . LYS A 1 88 ? 19.780 7.473 -13.433 1.00 83.44 88 LYS A O 1
ATOM 706 N N . ASP A 1 89 ? 17.658 7.600 -12.683 1.00 75.25 89 ASP A N 1
ATOM 707 C CA . ASP A 1 89 ? 17.982 7.635 -11.253 1.00 75.25 89 ASP A CA 1
ATOM 708 C C . ASP A 1 89 ? 18.621 6.325 -10.757 1.00 75.25 89 ASP A C 1
ATOM 710 O O . ASP A 1 89 ? 19.519 6.359 -9.913 1.00 75.25 89 ASP A O 1
ATOM 714 N N . SER A 1 90 ? 18.235 5.173 -11.322 1.00 66.19 90 SER A N 1
ATOM 715 C CA . SER A 1 90 ? 18.784 3.848 -10.977 1.00 66.19 90 SER A CA 1
ATOM 716 C C . SER A 1 90 ? 20.303 3.741 -11.114 1.00 66.19 90 SER A C 1
ATOM 718 O O . SER A 1 90 ? 20.942 2.987 -10.390 1.00 66.19 90 SER A O 1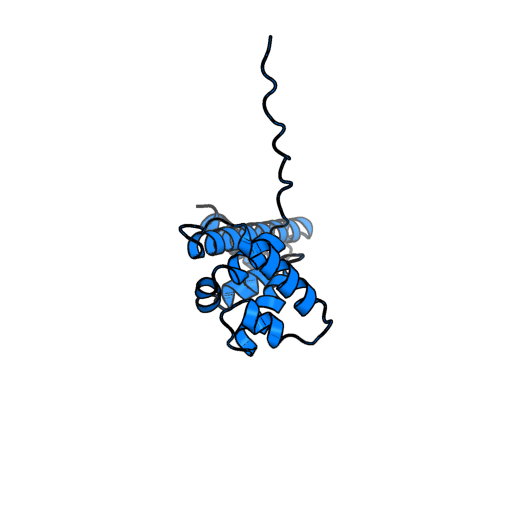
ATOM 720 N N . SER A 1 91 ? 20.909 4.524 -12.011 1.00 58.53 91 SER A N 1
ATOM 721 C CA . SER A 1 91 ? 22.361 4.504 -12.240 1.00 58.53 91 SER A CA 1
ATOM 722 C C . SER A 1 91 ? 23.193 5.059 -11.070 1.00 58.53 91 SER A C 1
ATOM 724 O O . SER A 1 91 ? 24.415 4.923 -11.066 1.00 58.53 91 SER A O 1
ATOM 726 N N . THR A 1 92 ? 22.542 5.676 -10.076 1.00 56.97 92 THR A N 1
ATOM 727 C CA . THR A 1 92 ? 23.191 6.429 -8.988 1.00 56.97 92 THR A CA 1
ATOM 728 C C . THR A 1 92 ? 22.989 5.837 -7.592 1.00 56.97 92 THR A C 1
ATOM 730 O O . THR A 1 92 ? 23.502 6.388 -6.617 1.00 56.97 92 THR A O 1
ATOM 733 N N . ILE A 1 93 ? 22.244 4.735 -7.475 1.00 58.38 93 ILE A N 1
ATOM 734 C CA . ILE A 1 93 ? 21.816 4.177 -6.189 1.00 58.38 93 ILE A CA 1
ATOM 735 C C . ILE A 1 93 ? 22.683 2.960 -5.849 1.00 58.38 93 ILE A C 1
ATOM 737 O O . ILE A 1 93 ? 22.732 1.989 -6.602 1.00 58.38 93 ILE A O 1
ATOM 741 N N . GLU A 1 94 ? 23.374 3.013 -4.707 1.00 56.44 94 GLU A N 1
ATOM 742 C CA . GLU A 1 94 ? 24.026 1.837 -4.121 1.00 56.44 94 GLU A CA 1
ATOM 743 C C . GLU A 1 94 ? 22.980 0.749 -3.850 1.00 56.44 94 GLU A C 1
ATOM 745 O O . GLU A 1 94 ? 21.900 1.034 -3.330 1.00 56.44 94 GLU A O 1
ATOM 750 N N . SER A 1 95 ? 23.293 -0.499 -4.210 1.00 60.62 95 SER A N 1
ATOM 751 C CA . SER A 1 95 ? 22.380 -1.630 -4.032 1.00 60.62 95 SER A CA 1
ATOM 752 C C . SER A 1 95 ? 21.917 -1.725 -2.579 1.00 60.62 95 SER A C 1
ATOM 754 O O . SER A 1 95 ? 22.729 -1.940 -1.678 1.00 60.62 95 SER A O 1
ATOM 756 N N . LEU A 1 96 ? 20.604 -1.631 -2.357 1.00 68.56 96 LEU A N 1
ATOM 757 C CA . LEU A 1 96 ? 20.016 -1.893 -1.049 1.00 68.56 96 LEU A CA 1
ATOM 758 C C . LEU A 1 96 ? 20.268 -3.359 -0.663 1.00 68.56 96 LEU A C 1
ATOM 760 O O . LEU A 1 96 ? 20.048 -4.249 -1.491 1.00 68.56 96 LEU A O 1
ATOM 764 N N . PRO A 1 97 ? 20.707 -3.643 0.576 1.00 72.50 97 PRO A N 1
ATOM 765 C CA . PRO A 1 97 ? 20.998 -5.010 1.000 1.00 72.50 97 PRO A CA 1
ATOM 766 C C . PRO A 1 97 ? 19.728 -5.871 1.121 1.00 72.50 97 PRO A C 1
ATOM 768 O O . PRO A 1 97 ? 19.790 -7.078 0.892 1.00 72.50 97 PRO A O 1
ATOM 771 N N . HIS A 1 98 ? 18.573 -5.267 1.443 1.00 86.69 98 HIS A N 1
ATOM 772 C CA . HIS A 1 98 ? 17.317 -5.979 1.725 1.00 86.69 98 HIS A CA 1
ATOM 773 C C . HIS A 1 98 ? 16.078 -5.304 1.095 1.00 86.69 98 HIS A C 1
ATOM 775 O O . HIS A 1 98 ? 15.200 -4.830 1.813 1.00 86.69 98 HIS A O 1
ATOM 781 N N . PRO A 1 99 ? 15.948 -5.275 -0.244 1.00 90.25 99 PRO A N 1
ATOM 782 C CA . PRO A 1 99 ? 14.868 -4.548 -0.922 1.00 90.25 99 PRO A CA 1
ATOM 783 C C . PRO A 1 99 ? 13.454 -5.060 -0.594 1.00 90.25 99 PRO A C 1
ATOM 785 O O . PRO A 1 99 ? 12.507 -4.280 -0.567 1.00 90.25 99 PRO A O 1
ATOM 788 N N . GLU A 1 100 ? 13.295 -6.355 -0.305 1.00 91.44 100 GLU A N 1
ATOM 789 C CA . GLU A 1 100 ? 12.006 -6.914 0.132 1.00 91.44 100 GLU A CA 1
ATOM 790 C C . GLU A 1 100 ? 11.591 -6.409 1.523 1.00 91.44 100 GLU A C 1
ATOM 792 O O . GLU A 1 100 ? 10.405 -6.191 1.769 1.00 91.44 100 GLU A O 1
ATOM 797 N N . ALA A 1 101 ? 12.560 -6.207 2.423 1.00 92.12 101 ALA A N 1
ATOM 798 C CA . ALA A 1 101 ? 12.301 -5.669 3.755 1.00 92.12 101 ALA A CA 1
ATOM 799 C C . ALA A 1 101 ? 11.882 -4.197 3.664 1.00 92.12 101 ALA A C 1
ATOM 801 O O . ALA A 1 101 ? 10.860 -3.829 4.231 1.00 92.12 101 ALA A O 1
ATOM 802 N N . GLU A 1 102 ? 12.584 -3.400 2.851 1.00 92.62 102 GLU A N 1
ATOM 803 C CA . GLU A 1 102 ? 12.226 -1.998 2.581 1.00 92.62 102 GLU A CA 1
ATOM 804 C C . GLU A 1 102 ? 10.801 -1.866 2.024 1.00 92.62 102 GLU A C 1
ATOM 806 O O . GLU A 1 102 ? 10.026 -1.010 2.455 1.00 92.62 102 GLU A O 1
ATOM 811 N N . TRP A 1 103 ? 10.420 -2.750 1.096 1.00 95.12 103 TRP A N 1
ATOM 812 C CA . TRP A 1 103 ? 9.050 -2.810 0.587 1.00 95.12 103 TRP A CA 1
ATOM 813 C C . TRP A 1 103 ? 8.048 -3.144 1.694 1.00 95.12 103 TRP A C 1
ATOM 815 O O . TRP A 1 103 ? 7.051 -2.444 1.859 1.00 95.12 103 TRP A O 1
ATOM 825 N N . SER A 1 104 ? 8.316 -4.198 2.470 1.00 95.06 104 SER A N 1
ATOM 826 C CA . SER A 1 104 ? 7.449 -4.623 3.572 1.00 95.06 104 SER A CA 1
ATOM 827 C C . SER A 1 104 ? 7.254 -3.514 4.608 1.00 95.06 104 SER A C 1
ATOM 829 O O . SER A 1 104 ? 6.128 -3.279 5.050 1.00 95.06 104 SER A O 1
ATOM 831 N N . ASP A 1 105 ? 8.320 -2.804 4.967 1.00 94.75 105 ASP A N 1
ATOM 832 C CA . ASP A 1 105 ? 8.286 -1.713 5.939 1.00 94.75 105 ASP A CA 1
ATOM 833 C C . ASP A 1 105 ? 7.505 -0.510 5.411 1.00 94.75 105 ASP A C 1
ATOM 835 O O . ASP A 1 105 ? 6.681 0.065 6.129 1.00 94.75 105 ASP A O 1
ATOM 839 N N . ALA A 1 106 ? 7.685 -0.165 4.135 1.00 94.88 106 ALA A N 1
ATOM 840 C CA . ALA A 1 106 ? 6.915 0.896 3.503 1.00 94.88 106 ALA A CA 1
ATOM 841 C C . ALA A 1 106 ? 5.419 0.549 3.420 1.00 94.88 106 ALA A C 1
ATOM 843 O O . ALA A 1 106 ? 4.581 1.393 3.740 1.00 94.88 106 ALA A O 1
ATOM 844 N N . ILE A 1 107 ? 5.067 -0.694 3.075 1.00 97.31 107 ILE A N 1
ATOM 845 C CA . ILE A 1 107 ? 3.672 -1.159 3.081 1.00 97.31 107 ILE A CA 1
ATOM 846 C C . ILE A 1 107 ? 3.089 -1.141 4.495 1.00 97.31 107 ILE A C 1
ATOM 848 O O . ILE A 1 107 ? 1.971 -0.665 4.681 1.00 97.31 107 ILE A O 1
ATOM 852 N N . LYS A 1 108 ? 3.839 -1.603 5.503 1.00 96.69 108 LYS A N 1
ATOM 853 C CA . LYS A 1 108 ? 3.420 -1.554 6.912 1.00 96.69 108 LYS A CA 1
ATOM 854 C C . LYS A 1 108 ? 3.138 -0.117 7.356 1.00 96.69 108 LYS A C 1
ATOM 856 O O . LYS A 1 108 ? 2.132 0.131 8.017 1.00 96.69 108 LYS A O 1
ATOM 861 N N . LYS A 1 109 ? 4.003 0.827 6.977 1.00 95.75 109 LYS A N 1
ATOM 862 C CA . LYS A 1 109 ? 3.827 2.254 7.266 1.00 95.75 109 LYS A CA 1
ATOM 863 C C . LYS A 1 109 ? 2.557 2.815 6.617 1.00 95.75 109 LYS A C 1
ATOM 865 O O . LYS A 1 109 ? 1.760 3.436 7.311 1.00 95.75 109 LYS A O 1
ATOM 870 N N . ILE A 1 110 ? 2.348 2.546 5.330 1.00 96.50 110 ILE A N 1
ATOM 871 C CA . ILE A 1 110 ? 1.152 2.974 4.588 1.00 96.50 110 ILE A CA 1
ATOM 872 C C . ILE A 1 110 ? -0.120 2.380 5.208 1.00 96.50 110 ILE A C 1
ATOM 874 O O . ILE A 1 110 ? -1.109 3.084 5.387 1.00 96.50 110 ILE A O 1
ATOM 878 N N . GLU A 1 111 ? -0.099 1.097 5.584 1.00 97.81 111 GLU A N 1
ATOM 879 C CA . GLU A 1 111 ? -1.244 0.448 6.232 1.00 97.81 111 GLU A CA 1
ATOM 880 C C . GLU A 1 111 ? -1.571 1.116 7.576 1.00 97.81 111 GLU A C 1
ATOM 882 O O . GLU A 1 111 ? -2.735 1.387 7.856 1.00 97.81 111 GLU A O 1
ATOM 887 N N . LEU A 1 112 ? -0.560 1.440 8.390 1.00 98.00 112 LEU A N 1
ATOM 888 C CA . LEU A 1 112 ? -0.757 2.179 9.640 1.00 98.00 112 LEU A CA 1
ATOM 889 C C . LEU A 1 112 ? -1.376 3.565 9.405 1.00 98.00 112 LEU A C 1
ATOM 891 O O . LEU A 1 112 ? -2.292 3.936 10.137 1.00 98.00 112 LEU A O 1
ATOM 895 N N . GLU A 1 113 ? -0.913 4.301 8.393 1.00 96.94 113 GLU A N 1
ATOM 896 C CA . GLU A 1 113 ? -1.436 5.627 8.033 1.00 96.94 113 GLU A CA 1
ATOM 897 C C . GLU A 1 113 ? -2.905 5.550 7.577 1.00 96.94 113 GLU A C 1
ATOM 899 O O . GLU A 1 113 ? -3.742 6.319 8.060 1.00 96.94 113 GLU A O 1
ATOM 904 N N . ASN A 1 114 ? -3.251 4.569 6.737 1.00 97.44 114 ASN A N 1
ATOM 905 C CA . ASN A 1 114 ? -4.631 4.325 6.303 1.00 97.44 114 ASN A CA 1
ATOM 906 C C . ASN 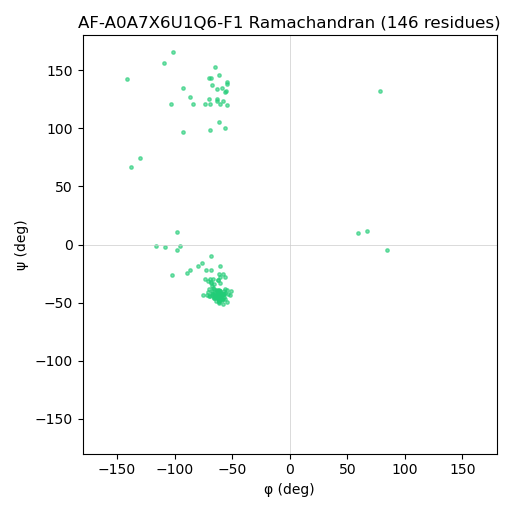A 1 114 ? -5.550 3.986 7.485 1.00 97.44 114 ASN A C 1
ATOM 908 O O . ASN A 1 114 ? -6.627 4.566 7.629 1.00 97.44 114 ASN A O 1
ATOM 912 N N . LEU A 1 115 ? -5.119 3.064 8.353 1.00 97.88 115 LEU A N 1
ATOM 913 C CA . LEU A 1 115 ? -5.889 2.648 9.529 1.00 97.88 115 LEU A CA 1
ATOM 914 C C . LEU A 1 115 ? -6.079 3.809 10.513 1.00 97.88 115 LEU A C 1
ATOM 916 O O . LEU A 1 115 ? -7.158 3.963 11.082 1.00 97.88 115 LEU A O 1
ATOM 920 N N . GLU A 1 116 ? -5.058 4.646 10.710 1.00 97.50 116 GLU A N 1
ATOM 921 C CA . GLU A 1 116 ? -5.160 5.832 11.561 1.00 97.50 116 GLU A CA 1
ATOM 922 C C . GLU A 1 116 ? -6.160 6.851 10.997 1.00 97.50 116 GLU A C 1
ATOM 924 O O . GLU A 1 116 ? -6.984 7.387 11.746 1.00 97.50 116 GLU A O 1
ATOM 929 N N . ALA A 1 117 ? -6.132 7.097 9.685 1.00 97.00 117 ALA A N 1
ATOM 930 C CA . ALA A 1 117 ? -7.095 7.970 9.018 1.00 97.00 117 ALA A CA 1
ATOM 931 C C . ALA A 1 117 ? -8.533 7.433 9.134 1.00 97.00 117 ALA A C 1
ATOM 933 O O . ALA A 1 117 ? -9.465 8.194 9.416 1.00 97.00 117 ALA A O 1
ATOM 934 N N . GLU A 1 118 ? -8.718 6.119 8.992 1.00 96.88 118 GLU A N 1
ATOM 935 C CA . GLU A 1 118 ? -10.021 5.474 9.146 1.00 96.88 118 GLU A CA 1
ATOM 936 C C . GLU A 1 118 ? -10.541 5.568 10.591 1.00 96.88 118 GLU A C 1
ATOM 938 O O . GLU A 1 118 ? -11.690 5.956 10.809 1.00 96.88 118 GLU A O 1
ATOM 943 N N . ILE A 1 119 ? -9.691 5.308 11.592 1.00 97.19 119 ILE A N 1
ATOM 944 C CA . ILE A 1 119 ? -10.030 5.480 13.016 1.00 97.19 119 ILE A CA 1
ATOM 945 C C . ILE A 1 119 ? -10.494 6.911 13.293 1.00 97.19 119 ILE A C 1
ATOM 947 O O . ILE A 1 119 ? -11.520 7.114 13.943 1.00 97.19 119 ILE A O 1
ATOM 951 N N . ARG A 1 120 ? -9.755 7.909 12.793 1.00 97.12 120 ARG A N 1
ATOM 952 C CA . ARG A 1 120 ? -10.107 9.326 12.964 1.00 97.12 120 ARG A CA 1
ATOM 953 C C . ARG A 1 120 ? -11.450 9.655 12.324 1.00 97.12 120 ARG A C 1
ATOM 955 O O . ARG A 1 120 ? -12.235 10.381 12.927 1.00 97.12 120 ARG A O 1
ATOM 962 N N . THR A 1 121 ? -11.720 9.099 11.147 1.00 96.12 121 THR A N 1
ATOM 963 C CA . THR A 1 121 ? -12.988 9.292 10.433 1.00 96.12 121 THR A CA 1
ATOM 964 C C . THR A 1 121 ? -14.159 8.710 11.222 1.00 96.12 121 THR A C 1
ATOM 966 O O . THR A 1 121 ? -15.125 9.424 11.463 1.00 96.12 121 THR A O 1
ATOM 969 N N . LEU A 1 122 ? -14.042 7.467 11.703 1.00 95.69 122 LEU A N 1
ATOM 970 C CA . LEU A 1 122 ? -15.086 6.795 12.490 1.00 95.69 122 LEU A CA 1
ATOM 971 C C . LEU A 1 122 ? -15.372 7.503 13.821 1.00 95.69 122 LEU A C 1
ATOM 973 O O . LEU A 1 122 ? -16.520 7.610 14.240 1.00 95.69 122 LEU A O 1
ATOM 977 N N . ILE A 1 123 ? -14.332 7.994 14.500 1.00 95.62 123 ILE A N 1
ATOM 978 C CA . ILE A 1 123 ? -14.508 8.784 15.725 1.00 95.62 123 ILE A CA 1
ATOM 979 C C . ILE A 1 123 ? -15.171 10.128 15.397 1.00 95.62 123 ILE A C 1
ATOM 981 O O . ILE A 1 123 ? -16.070 10.557 16.115 1.00 95.62 123 ILE A O 1
ATOM 985 N N . GLY A 1 124 ? -14.732 10.787 14.322 1.00 96.06 124 GLY A N 1
ATOM 986 C CA . GLY A 1 124 ? -15.223 12.101 13.913 1.00 96.06 124 GLY A CA 1
ATOM 987 C C . GLY A 1 124 ? -16.672 12.105 13.419 1.00 96.06 124 GLY A C 1
ATOM 988 O O . GLY A 1 124 ? -17.368 13.090 13.644 1.00 96.06 124 GLY A O 1
ATOM 989 N N . SER A 1 125 ? -17.139 11.023 12.787 1.00 93.88 125 SER A N 1
ATOM 990 C CA . SER A 1 125 ? -18.529 10.885 12.331 1.00 93.88 125 SER A CA 1
ATOM 991 C C . SER A 1 125 ? -19.516 10.569 13.455 1.00 93.88 125 SER A C 1
ATOM 993 O O . SER A 1 125 ? -20.716 10.709 13.254 1.00 93.88 125 SER A O 1
ATOM 995 N N . GLY A 1 126 ? -19.021 10.142 14.622 1.00 90.81 126 GLY A N 1
ATOM 996 C CA . GLY A 1 126 ? -19.834 9.472 15.632 1.00 90.81 126 GLY A CA 1
ATOM 997 C C . GLY A 1 126 ? -20.070 8.009 15.246 1.00 90.81 126 GLY A C 1
ATOM 998 O O . GLY A 1 126 ? -20.387 7.693 14.104 1.00 90.81 126 GLY A O 1
ATOM 999 N N . ILE A 1 127 ? -19.864 7.094 16.195 1.00 93.44 127 ILE A N 1
ATOM 1000 C CA . ILE A 1 127 ? -20.140 5.662 16.013 1.00 93.44 127 ILE A CA 1
ATOM 1001 C C . ILE A 1 127 ? -21.561 5.412 16.515 1.00 93.44 127 ILE A C 1
ATOM 1003 O O . ILE A 1 127 ? -21.772 5.254 17.721 1.00 93.44 127 ILE A O 1
ATOM 1007 N N . GLU A 1 128 ? -22.529 5.397 15.606 1.00 92.88 128 GLU A N 1
ATOM 1008 C CA . GLU A 1 128 ? -23.956 5.347 15.949 1.00 92.88 128 GLU A CA 1
ATOM 1009 C C . GLU A 1 128 ? -24.544 3.945 15.772 1.00 92.88 128 GLU A C 1
ATOM 1011 O O . GLU A 1 128 ? -25.490 3.562 16.461 1.00 92.88 128 GLU A O 1
ATOM 1016 N N . THR A 1 129 ? -23.952 3.150 14.881 1.00 95.31 129 THR A N 1
ATOM 1017 C CA . THR A 1 129 ? -24.440 1.819 14.525 1.00 95.31 129 THR A CA 1
ATOM 1018 C C . THR A 1 129 ? -23.540 0.696 15.042 1.00 95.31 129 THR A C 1
ATOM 1020 O O . THR A 1 129 ? -22.326 0.838 15.225 1.00 95.31 129 THR A O 1
ATOM 1023 N N . ASP A 1 130 ? -24.125 -0.493 15.203 1.00 95.00 130 ASP A N 1
ATOM 1024 C CA . ASP A 1 130 ? -23.366 -1.703 15.536 1.00 95.00 130 ASP A CA 1
ATOM 1025 C C . ASP A 1 130 ? -22.346 -2.079 14.450 1.00 95.00 130 ASP A C 1
ATOM 1027 O O . ASP A 1 130 ? -21.296 -2.649 14.756 1.00 95.00 130 ASP A O 1
ATOM 1031 N N . ASN A 1 131 ? -22.625 -1.757 13.183 1.00 95.81 131 ASN A N 1
ATOM 1032 C CA . ASN A 1 131 ? -21.704 -2.018 12.077 1.00 95.81 131 ASN A CA 1
ATOM 1033 C C . ASN A 1 131 ? -20.468 -1.115 12.150 1.00 95.81 131 ASN A C 1
ATOM 1035 O O . ASN A 1 131 ? -19.350 -1.614 12.024 1.00 95.81 131 ASN A O 1
ATOM 1039 N N . GLU A 1 132 ? -20.643 0.177 12.427 1.00 95.06 132 GLU A N 1
ATOM 1040 C CA . GLU A 1 132 ? -19.527 1.107 12.641 1.00 95.06 132 GLU A CA 1
ATOM 1041 C C . GLU A 1 132 ? -18.712 0.716 13.871 1.00 95.06 132 GLU A C 1
ATOM 1043 O O . GLU A 1 132 ? -17.484 0.714 13.821 1.00 95.06 132 GLU A O 1
ATOM 1048 N N . ARG A 1 133 ? -19.374 0.287 14.955 1.00 96.50 133 ARG A N 1
ATOM 1049 C CA . ARG A 1 133 ? -18.688 -0.206 16.156 1.00 96.50 133 ARG A CA 1
ATOM 1050 C C . ARG A 1 133 ? -17.830 -1.431 15.849 1.00 96.50 133 ARG A C 1
ATOM 1052 O O . ARG A 1 133 ? -16.671 -1.488 16.258 1.00 96.50 133 ARG A O 1
ATOM 1059 N N . LYS A 1 134 ? -18.375 -2.408 15.118 1.00 97.50 134 LYS A N 1
ATOM 1060 C CA . LYS A 1 134 ? -17.624 -3.598 14.682 1.00 97.50 134 LYS A CA 1
ATOM 1061 C C . LYS A 1 134 ? -16.449 -3.215 13.787 1.00 97.50 134 LYS A C 1
ATOM 1063 O O . LYS A 1 134 ? -15.353 -3.738 13.983 1.00 97.50 134 LYS A O 1
ATOM 1068 N N . ARG A 1 135 ? -16.657 -2.289 12.844 1.00 96.69 135 ARG A N 1
ATOM 1069 C CA . ARG A 1 135 ? -15.604 -1.796 11.950 1.00 96.69 135 ARG A CA 1
ATOM 1070 C C . ARG A 1 135 ? -14.485 -1.120 12.739 1.00 96.69 135 ARG A C 1
ATOM 1072 O O . ARG A 1 135 ? -13.335 -1.511 12.586 1.00 96.69 135 ARG A O 1
ATOM 1079 N N . TYR A 1 136 ? -14.823 -0.203 13.641 1.00 97.56 136 TYR A N 1
ATOM 1080 C CA . TYR A 1 136 ? -13.868 0.475 14.514 1.00 97.56 136 TYR A CA 1
ATOM 1081 C C . TYR A 1 136 ? -13.009 -0.509 15.317 1.00 97.56 136 TYR A C 1
ATOM 1083 O O . TYR A 1 136 ? -11.783 -0.415 15.294 1.00 97.56 136 TYR A O 1
ATOM 1091 N N . LEU A 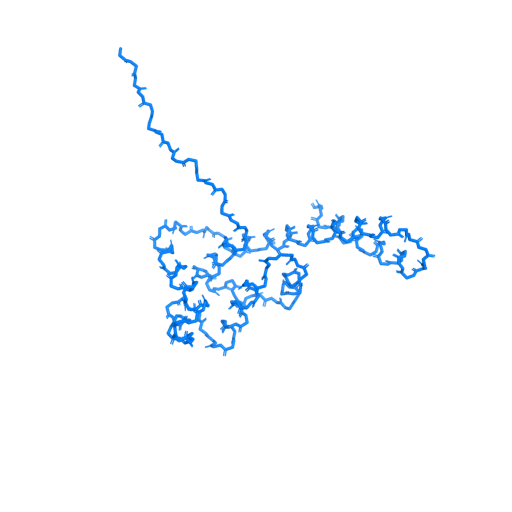1 137 ? -13.628 -1.493 15.980 1.00 97.75 137 LEU A N 1
ATOM 1092 C CA . LEU A 1 137 ? -12.896 -2.495 16.763 1.00 97.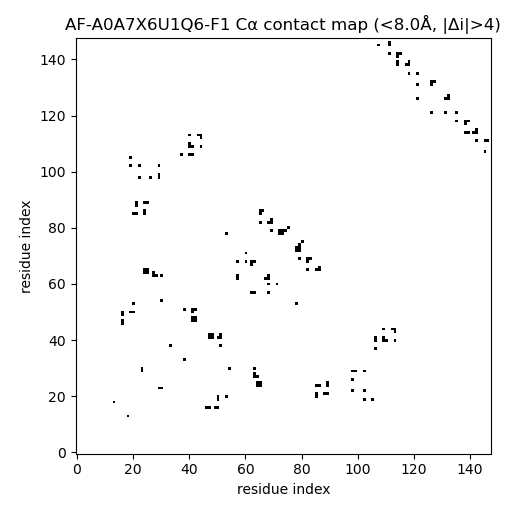75 137 LEU A CA 1
ATOM 1093 C C . LEU A 1 137 ? -11.961 -3.344 15.891 1.00 97.75 137 LEU A C 1
ATOM 1095 O O . LEU A 1 137 ? -10.840 -3.635 16.306 1.00 97.75 137 LEU A O 1
ATOM 1099 N N . ALA A 1 138 ? -12.391 -3.713 14.681 1.00 97.75 138 ALA A N 1
ATOM 1100 C CA . ALA A 1 138 ? -11.566 -4.469 13.742 1.00 97.75 138 ALA A CA 1
ATOM 1101 C C . ALA A 1 138 ? -10.355 -3.657 13.248 1.00 97.75 138 ALA A C 1
ATOM 1103 O O . ALA A 1 138 ? -9.229 -4.159 13.259 1.00 97.75 138 ALA A O 1
ATOM 1104 N N . VAL A 1 139 ? -10.574 -2.395 12.867 1.00 97.12 139 VAL A N 1
ATOM 1105 C CA . VAL A 1 139 ? -9.518 -1.469 12.427 1.00 97.12 139 VAL A CA 1
ATOM 1106 C C . VAL A 1 139 ? -8.521 -1.225 13.563 1.00 97.12 139 VAL A C 1
ATOM 1108 O O . VAL A 1 139 ? -7.313 -1.347 13.363 1.00 97.12 139 VAL A O 1
ATOM 1111 N N . LEU A 1 140 ? -9.010 -0.977 14.782 1.00 97.31 140 LEU A N 1
ATOM 1112 C CA . LEU A 1 140 ? -8.171 -0.762 15.961 1.00 97.31 140 LEU A CA 1
ATOM 1113 C C . LEU A 1 140 ? -7.339 -2.004 16.317 1.00 97.31 140 LEU A C 1
ATOM 1115 O O . LEU A 1 140 ? -6.149 -1.886 16.617 1.00 97.31 140 LEU A O 1
ATOM 1119 N N . ALA A 1 141 ? -7.934 -3.199 16.258 1.00 97.75 141 ALA A N 1
ATOM 1120 C CA . ALA A 1 141 ? -7.213 -4.449 16.487 1.00 97.75 141 ALA A CA 1
ATOM 1121 C C . ALA A 1 141 ? -6.081 -4.640 15.466 1.00 97.75 141 ALA A C 1
ATOM 1123 O O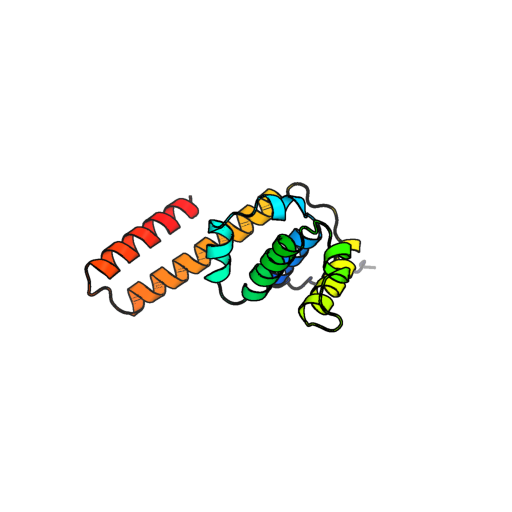 . ALA A 1 141 ? -4.959 -4.983 15.844 1.00 97.75 141 ALA A O 1
ATOM 1124 N N . ARG A 1 142 ? -6.345 -4.359 14.181 1.00 97.12 142 ARG A N 1
ATOM 1125 C CA . ARG A 1 142 ? -5.329 -4.429 13.123 1.00 97.12 142 ARG A CA 1
ATOM 1126 C C . ARG A 1 142 ? -4.216 -3.400 13.327 1.00 97.12 142 ARG A C 1
ATOM 1128 O O . ARG A 1 142 ? -3.048 -3.762 13.211 1.00 97.12 142 ARG A O 1
ATOM 1135 N N . TYR A 1 143 ? -4.561 -2.159 13.663 1.00 97.62 143 TYR A N 1
ATOM 1136 C CA . TYR A 1 143 ? -3.592 -1.095 13.934 1.00 97.62 143 TYR A CA 1
ATOM 1137 C C . TYR A 1 143 ? -2.643 -1.474 15.081 1.00 97.62 143 TYR A C 1
ATOM 1139 O O . TYR A 1 143 ? -1.424 -1.402 14.935 1.00 97.62 143 TYR A O 1
ATOM 1147 N N . ASN A 1 144 ? -3.186 -1.964 16.200 1.00 96.94 144 ASN A N 1
ATOM 1148 C CA . ASN 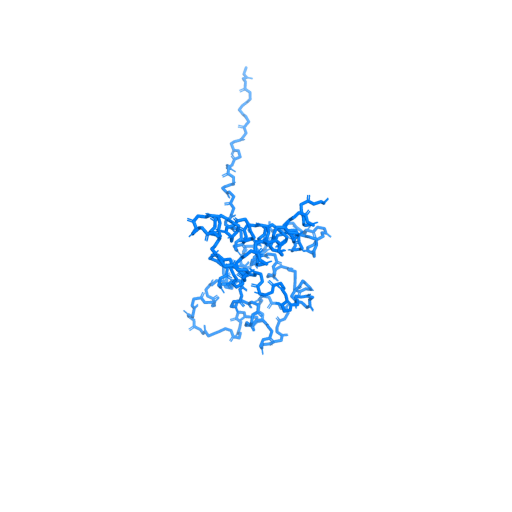A 1 144 ? -2.382 -2.380 17.353 1.00 96.94 144 ASN A CA 1
ATOM 1149 C C . ASN A 1 144 ? -1.492 -3.591 17.044 1.00 96.94 144 ASN A C 1
ATOM 1151 O O . ASN A 1 144 ? -0.339 -3.628 17.473 1.00 96.94 144 ASN A O 1
ATOM 1155 N N . PHE A 1 145 ? -1.998 -4.549 16.264 1.00 96.50 145 PHE A N 1
ATOM 1156 C CA . PHE A 1 145 ? -1.203 -5.685 15.800 1.00 96.50 145 PHE A CA 1
ATOM 1157 C C . PHE A 1 145 ? 0.010 -5.233 14.976 1.00 96.50 145 PHE A C 1
ATOM 1159 O O . PHE A 1 145 ? 1.102 -5.752 15.165 1.00 96.50 145 PHE A O 1
ATOM 1166 N N . LEU A 1 146 ? -0.162 -4.251 14.088 1.00 94.75 146 LEU A N 1
ATOM 1167 C CA . LEU A 1 146 ? 0.933 -3.722 13.272 1.00 94.75 146 LEU A CA 1
ATOM 1168 C C . LEU A 1 146 ? 1.903 -2.847 14.067 1.00 94.75 146 LEU A C 1
ATOM 1170 O O . LEU A 1 146 ? 3.074 -2.771 13.718 1.00 94.75 146 LEU A O 1
ATOM 1174 N N . LYS A 1 147 ? 1.446 -2.165 15.115 1.00 91.38 147 LYS A N 1
ATOM 1175 C CA . LYS A 1 147 ? 2.310 -1.307 15.936 1.00 91.38 147 LYS A CA 1
ATOM 1176 C C . LYS A 1 147 ? 3.270 -2.094 16.840 1.00 91.38 147 LYS A C 1
ATOM 1178 O O . LYS A 1 147 ? 4.266 -1.527 17.283 1.00 91.38 147 LYS A O 1
ATOM 1183 N N . THR A 1 148 ? 2.939 -3.353 17.126 1.00 78.75 148 THR A N 1
ATOM 1184 C CA . THR A 1 148 ? 3.775 -4.276 17.908 1.00 78.75 148 THR A CA 1
ATOM 1185 C C . THR A 1 148 ? 4.997 -4.708 17.094 1.00 78.75 148 THR A C 1
ATOM 1187 O O . THR A 1 148 ? 6.057 -4.894 17.726 1.00 78.75 148 THR A O 1
#

Secondary structure (DSSP, 8-state):
-PPPPP-----PPPPHHHHHHHHHHH-HHHHTT--HHHHHHHHHSTT-HHHHHHHHHHHHHT--SHHHHHHHSPTT-HHHHHHHHHHHHGGGPPPPS-HHHHHHHHHHHHHHHHHHHHHHHHHHH---SHHHHHHHHHHHHHHHHHH-

Nearest PDB structures (foldseek):
  3bgw-assembly2_D  TM=6.431E-01  e=8.868E-01  Bacillus phage SPP1
  4ehs-assembly1_B  TM=5.034E-01  e=1.695E+00  Helicobacter pylori 26695

Sequence (148 aa):
RKKKKPNEPIRQPMPLARQLLSLLANHPQVLERIGERQLEILRQHPHMDIVVEFIAFAFANGARHIGSLIQQAEHGSPLQQLLISLGKDSSTIESLPHPEAEWSDAIKKIELENLEAEIRTLIGSGIETDNERKRYLAVLARYNFLKT

pLDDT: mean 86.08, std 15.57, range [39.69, 98.0]

Foldseek 3Di:
DDDDDDDDPPPDDPDLLLVLVLLCQLFLVLLVPDDPVLLVLLVLFPPSVLVNVVSVLCVVQVDSHLVSSLVPDDPPDPNNVSSVVSVVCSVPDDDDPCSNVVSVVSSLVSLLVSLVVLLCVLVVVDVDDPVSVVVNVVSVVVNVVSVD

Mean predicted aligned error: 7.41 Å

Solvent-accessible surface area (backbone atoms only — not comparable to full-atom values): 8804 Å² total; per-residue (Å²): 138,85,82,81,77,82,84,73,77,80,74,73,82,72,56,66,52,58,52,51,47,47,49,45,54,71,37,37,73,46,60,79,66,67,47,70,68,58,53,50,48,38,71,70,36,88,81,24,62,67,48,53,50,50,50,54,51,35,62,77,65,70,42,69,42,48,73,53,46,41,72,71,33,58,87,89,35,72,66,27,54,51,42,52,52,46,61,60,55,56,80,76,59,79,82,68,94,53,62,59,55,55,50,52,52,52,49,53,51,49,44,47,52,45,42,52,54,49,51,51,49,47,61,72,72,55,72,85,45,74,66,50,47,51,50,49,54,52,48,51,52,50,43,54,62,71,73,105

Radius of gyration: 19.43 Å; Cα contacts (8 Å, |Δi|>4): 97; chains: 1; bounding box: 67×40×45 Å